Protein AF-A0A345BUV9-F1 (afdb_monomer_lite)

Radius of gyration: 15.55 Å; chains: 1; bounding box: 38×17×38 Å

pLDDT: mean 89.36, std 5.5, range [62.62, 95.44]

Sequence (66 aa):
MILTLLIVMFLINFIPFLIYYNQYKNLKKRNAGDRQYDKLAGRMMKASGLIMPAMLIIVVLVYIQQ

Structure (mmCIF, N/CA/C/O backbone):
data_AF-A0A345BUV9-F1
#
_entry.id   AF-A0A345BUV9-F1
#
loop_
_atom_site.group_PDB
_atom_site.id
_atom_site.type_symbol
_atom_site.label_atom_id
_atom_site.label_alt_id
_atom_site.label_comp_id
_atom_site.label_asym_id
_atom_site.label_entity_id
_atom_site.label_seq_id
_atom_site.pdbx_PDB_ins_code
_atom_site.Cartn_x
_atom_site.Cartn_y
_atom_site.Cartn_z
_atom_site.occupancy
_atom_site.B_iso_or_equiv
_atom_site.auth_seq_id
_atom_site.auth_comp_id
_atom_site.auth_asym_id
_atom_site.auth_atom_id
_atom_site.pdbx_PDB_model_num
ATOM 1 N N . MET A 1 1 ? -13.619 8.189 20.712 1.00 77.06 1 MET A N 1
ATOM 2 C CA . MET A 1 1 ? -13.888 6.918 20.003 1.00 77.06 1 MET A CA 1
ATOM 3 C C . MET A 1 1 ? -13.922 7.108 18.487 1.00 77.06 1 MET A C 1
ATOM 5 O O . MET A 1 1 ? -13.025 6.611 17.825 1.00 77.06 1 MET A O 1
ATOM 9 N N . ILE A 1 2 ? -14.851 7.903 17.937 1.00 80.50 2 ILE A N 1
ATOM 10 C CA . ILE A 1 2 ? -14.934 8.188 16.484 1.00 80.50 2 ILE A CA 1
ATOM 11 C C . ILE A 1 2 ? -13.646 8.811 15.922 1.00 80.50 2 ILE A C 1
ATOM 13 O O . ILE A 1 2 ? -13.125 8.349 14.915 1.00 80.50 2 ILE A O 1
ATOM 17 N N . LEU A 1 3 ? -13.082 9.809 16.609 1.00 83.25 3 LEU A N 1
ATOM 18 C CA . LEU A 1 3 ? -11.820 10.450 16.212 1.00 83.25 3 LEU A CA 1
ATOM 19 C C . LEU A 1 3 ? -10.660 9.445 16.116 1.00 83.25 3 LEU A C 1
ATOM 21 O O . LEU A 1 3 ? -9.904 9.452 15.151 1.00 83.25 3 LEU A O 1
ATOM 25 N N . THR A 1 4 ? -10.562 8.530 17.082 1.00 85.75 4 THR A N 1
ATOM 26 C CA . THR A 1 4 ? -9.558 7.459 17.101 1.00 85.75 4 THR A CA 1
ATOM 27 C C . THR A 1 4 ? -9.732 6.507 15.916 1.00 85.75 4 THR A 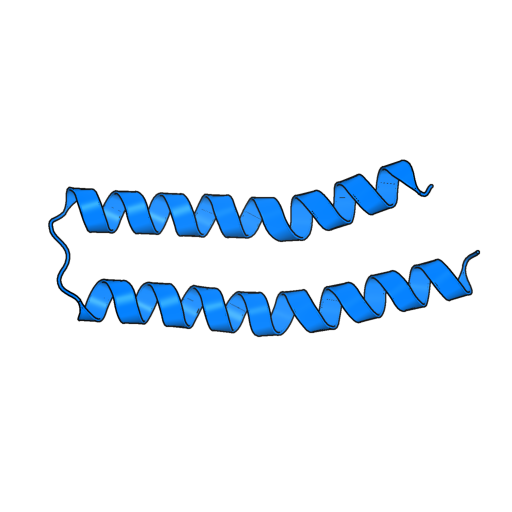C 1
ATOM 29 O O . THR A 1 4 ? -8.751 6.143 15.277 1.00 85.75 4 THR A O 1
ATOM 32 N N . LEU A 1 5 ? -10.973 6.153 15.572 1.00 83.81 5 LEU A N 1
ATOM 33 C CA . LEU A 1 5 ? -11.281 5.295 14.426 1.00 83.81 5 LEU A CA 1
ATOM 34 C C . LEU A 1 5 ? -10.943 5.958 13.094 1.00 83.81 5 LEU A C 1
ATOM 36 O O . LEU A 1 5 ? -10.338 5.321 12.237 1.00 83.81 5 LEU A O 1
ATOM 40 N N . LEU A 1 6 ? -11.253 7.247 12.942 1.00 85.44 6 LEU A N 1
ATOM 41 C CA . LEU A 1 6 ? -10.878 8.016 11.756 1.00 85.44 6 LEU A CA 1
ATOM 42 C C . LEU A 1 6 ? -9.357 8.058 11.574 1.00 85.44 6 LEU A C 1
ATOM 44 O O . LEU A 1 6 ? -8.871 7.872 10.461 1.00 85.44 6 LEU A O 1
ATOM 48 N N . ILE A 1 7 ? -8.601 8.230 12.662 1.00 90.19 7 ILE A N 1
ATOM 49 C CA . ILE A 1 7 ? -7.133 8.191 12.630 1.00 90.19 7 ILE A CA 1
ATOM 50 C C . ILE A 1 7 ? -6.636 6.802 12.210 1.00 90.19 7 ILE A C 1
ATOM 52 O O . ILE A 1 7 ? -5.761 6.703 11.352 1.00 90.19 7 ILE A O 1
ATOM 56 N N . VAL A 1 8 ? -7.202 5.725 12.762 1.00 88.19 8 VAL A N 1
ATOM 57 C CA . VAL A 1 8 ? -6.824 4.348 12.398 1.00 88.19 8 VAL A CA 1
ATOM 58 C C . VAL A 1 8 ? -7.127 4.065 10.924 1.00 88.19 8 VAL A C 1
ATOM 60 O O . VAL A 1 8 ? -6.254 3.588 10.201 1.00 88.19 8 VAL A O 1
ATOM 63 N N . MET A 1 9 ? -8.320 4.426 10.445 1.00 86.19 9 MET A N 1
ATOM 64 C CA . MET A 1 9 ? -8.700 4.286 9.035 1.00 86.19 9 MET A CA 1
ATOM 65 C C . MET A 1 9 ? -7.790 5.107 8.116 1.00 86.19 9 MET A C 1
ATOM 67 O O . MET A 1 9 ? -7.395 4.641 7.044 1.00 86.19 9 MET A O 1
ATOM 71 N N . PHE A 1 10 ? -7.417 6.316 8.536 1.00 89.81 10 PHE A N 1
ATOM 72 C CA . PHE A 1 10 ? -6.476 7.143 7.797 1.00 89.81 10 PHE A CA 1
ATOM 73 C C . PHE A 1 10 ? -5.103 6.471 7.708 1.00 89.81 10 PHE A C 1
ATOM 75 O O . PHE A 1 10 ? -4.578 6.308 6.609 1.00 89.81 10 PHE A O 1
ATOM 82 N N . LEU A 1 11 ? -4.545 6.008 8.830 1.00 91.12 11 LEU A N 1
ATOM 83 C CA . LEU A 1 11 ? -3.229 5.364 8.877 1.00 91.12 11 LEU A CA 1
ATOM 84 C C . LEU A 1 11 ? -3.170 4.084 8.036 1.00 91.12 11 LEU A C 1
ATOM 86 O O . LEU A 1 11 ? -2.194 3.882 7.312 1.00 91.12 11 LEU A O 1
ATOM 90 N N . ILE A 1 12 ? -4.224 3.262 8.069 1.00 89.75 12 ILE A N 1
ATOM 91 C CA . ILE A 1 12 ? -4.317 2.028 7.276 1.00 89.75 12 ILE A CA 1
ATOM 92 C C . ILE A 1 12 ? -4.199 2.310 5.771 1.00 89.75 12 ILE A C 1
ATOM 94 O O . ILE A 1 12 ? -3.605 1.508 5.056 1.00 89.75 12 ILE A O 1
ATOM 98 N N . ASN A 1 13 ? -4.703 3.446 5.283 1.00 87.38 13 ASN A N 1
ATOM 99 C CA . ASN A 1 13 ? -4.538 3.846 3.880 1.00 87.38 13 ASN A CA 1
ATOM 100 C C . ASN A 1 13 ? -3.230 4.602 3.627 1.00 87.38 13 ASN A C 1
ATOM 102 O O . ASN A 1 13 ? -2.571 4.410 2.604 1.00 87.38 13 ASN A O 1
ATOM 106 N N . PHE A 1 14 ? -2.854 5.486 4.548 1.00 91.69 14 PHE A N 1
ATOM 107 C CA . PHE A 1 14 ? -1.765 6.432 4.350 1.00 91.69 14 PHE 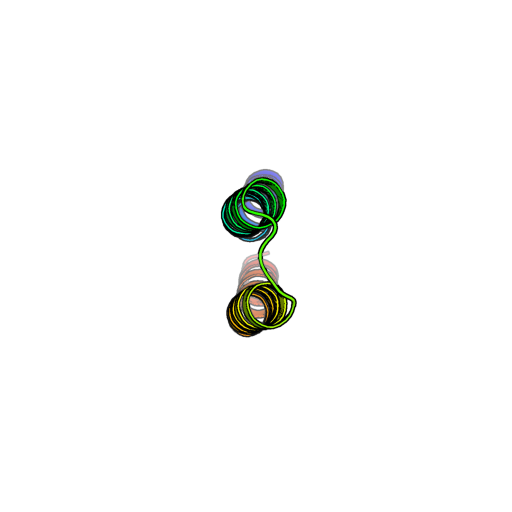A CA 1
ATOM 108 C C . PHE A 1 14 ? -0.389 5.760 4.398 1.00 91.69 14 PHE A C 1
ATOM 110 O O . PHE A 1 14 ? 0.481 6.074 3.587 1.00 91.69 14 PHE A O 1
ATOM 117 N N . ILE A 1 15 ? -0.194 4.782 5.288 1.00 91.44 15 ILE A N 1
ATOM 118 C CA . ILE A 1 15 ? 1.058 4.018 5.390 1.00 91.44 15 ILE A CA 1
ATOM 119 C C . ILE A 1 15 ? 1.387 3.280 4.078 1.00 91.44 15 ILE A C 1
ATOM 121 O O . ILE A 1 15 ? 2.467 3.515 3.524 1.00 91.44 15 ILE A O 1
ATOM 125 N N . PRO A 1 16 ? 0.507 2.419 3.526 1.00 90.19 16 PRO A N 1
ATOM 126 C CA . PRO A 1 16 ? 0.792 1.739 2.267 1.00 90.19 16 PRO A CA 1
ATOM 127 C C . PRO A 1 16 ? 0.941 2.732 1.116 1.00 90.19 16 PRO A C 1
ATOM 129 O O . PRO A 1 16 ? 1.839 2.557 0.293 1.00 90.19 16 PRO A O 1
ATOM 132 N N . PHE A 1 17 ? 0.148 3.810 1.089 1.00 90.88 17 PHE A N 1
ATOM 133 C CA . PHE A 1 17 ? 0.316 4.879 0.106 1.00 90.88 17 PHE A CA 1
ATOM 134 C C . PHE A 1 17 ? 1.741 5.448 0.116 1.00 90.88 17 PHE A C 1
ATOM 136 O O . PHE A 1 17 ? 2.374 5.500 -0.937 1.00 90.88 17 PHE A O 1
ATOM 143 N N . LEU A 1 18 ? 2.291 5.802 1.282 1.00 94.19 18 LEU A N 1
ATOM 144 C CA . LEU A 1 18 ? 3.659 6.318 1.390 1.00 94.19 18 LEU A CA 1
ATOM 145 C C . LEU A 1 18 ? 4.711 5.308 0.915 1.00 94.19 18 LEU A C 1
ATOM 147 O O . LEU A 1 18 ? 5.635 5.676 0.185 1.00 94.19 18 LEU A O 1
ATOM 151 N N . ILE A 1 19 ? 4.564 4.034 1.291 1.00 93.62 19 ILE A N 1
ATOM 152 C CA . ILE A 1 19 ? 5.478 2.961 0.874 1.00 93.62 19 ILE A CA 1
ATOM 153 C C . ILE A 1 19 ? 5.495 2.846 -0.653 1.00 93.62 19 ILE A C 1
ATOM 155 O O . ILE A 1 19 ? 6.559 2.830 -1.281 1.00 93.62 19 ILE A O 1
ATOM 159 N N . TYR A 1 20 ? 4.315 2.781 -1.261 1.00 93.88 20 TYR A N 1
ATOM 160 C CA . TYR A 1 20 ? 4.169 2.599 -2.696 1.00 93.88 20 TYR A CA 1
ATOM 161 C C . TYR A 1 20 ? 4.539 3.851 -3.494 1.00 93.88 20 TYR A C 1
ATOM 163 O O . TYR A 1 20 ? 5.168 3.743 -4.547 1.00 93.88 20 TYR A O 1
ATOM 171 N N . TYR A 1 21 ? 4.249 5.037 -2.963 1.00 93.19 21 TYR A N 1
ATOM 172 C CA . TYR A 1 21 ? 4.689 6.308 -3.524 1.00 93.19 21 TYR A CA 1
ATOM 173 C C . TYR A 1 21 ? 6.218 6.422 -3.550 1.00 93.19 21 TYR A C 1
ATOM 175 O O . TYR A 1 21 ? 6.797 6.837 -4.556 1.00 93.19 21 TYR A O 1
ATOM 183 N N . ASN A 1 22 ? 6.898 6.000 -2.478 1.00 95.06 22 ASN A N 1
ATOM 184 C CA . ASN A 1 22 ? 8.358 5.996 -2.444 1.00 95.06 22 ASN A CA 1
ATOM 185 C C . ASN A 1 22 ? 8.943 5.013 -3.475 1.00 95.06 22 ASN A C 1
ATOM 187 O O . ASN A 1 22 ? 9.883 5.346 -4.198 1.00 95.06 22 ASN A O 1
ATOM 191 N N . GLN A 1 23 ? 8.344 3.825 -3.615 1.00 94.00 23 GLN A N 1
ATOM 192 C CA . GLN A 1 23 ? 8.730 2.872 -4.662 1.00 94.00 23 GLN A CA 1
ATOM 193 C C . GLN A 1 23 ? 8.516 3.446 -6.069 1.00 94.00 23 GLN A C 1
ATOM 195 O O . GLN A 1 23 ? 9.413 3.344 -6.903 1.00 94.00 23 GLN A O 1
ATOM 200 N N . TYR A 1 24 ? 7.390 4.116 -6.319 1.00 94.06 24 TYR A N 1
ATOM 201 C CA . TYR A 1 24 ? 7.117 4.787 -7.590 1.00 94.06 24 TYR A CA 1
ATOM 202 C C . TYR A 1 24 ? 8.154 5.874 -7.901 1.00 94.06 24 TYR A C 1
ATOM 204 O O . TYR A 1 24 ? 8.703 5.920 -9.004 1.00 94.06 24 TYR A O 1
ATOM 212 N N . LYS A 1 25 ? 8.487 6.718 -6.914 1.00 95.38 25 LYS A N 1
ATOM 213 C CA . LYS A 1 25 ? 9.548 7.728 -7.042 1.00 9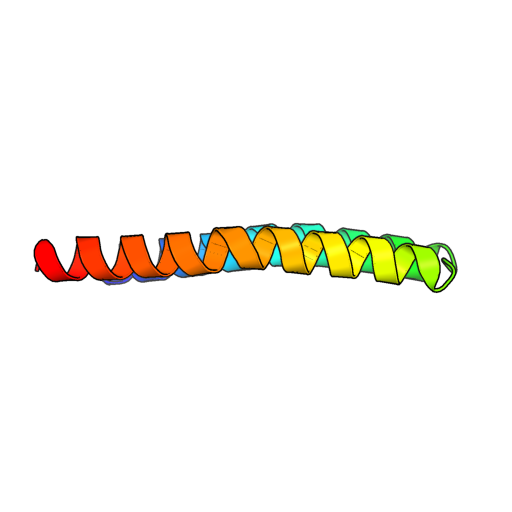5.38 25 LYS A CA 1
ATOM 214 C C . LYS A 1 25 ? 10.895 7.103 -7.394 1.00 95.38 25 LYS A C 1
ATOM 216 O O . LYS A 1 25 ? 11.606 7.644 -8.238 1.00 95.38 25 LYS A O 1
ATOM 221 N N . ASN A 1 26 ? 11.240 5.975 -6.780 1.00 94.88 26 ASN A N 1
ATOM 222 C CA . ASN A 1 26 ? 12.488 5.272 -7.067 1.00 94.88 26 ASN A CA 1
ATOM 223 C C . ASN A 1 26 ? 12.515 4.684 -8.483 1.00 94.88 26 ASN A C 1
ATOM 225 O O . ASN A 1 26 ? 13.545 4.785 -9.145 1.00 94.88 26 ASN A O 1
ATOM 229 N N . LEU A 1 27 ? 11.397 4.136 -8.969 1.00 94.31 27 LEU A N 1
ATOM 230 C CA . LEU A 1 27 ? 11.275 3.676 -10.357 1.00 94.31 27 LEU A CA 1
ATOM 231 C C . LEU A 1 27 ? 11.424 4.840 -11.345 1.00 94.31 27 LEU A C 1
ATOM 233 O O . LEU A 1 27 ? 12.209 4.747 -12.286 1.0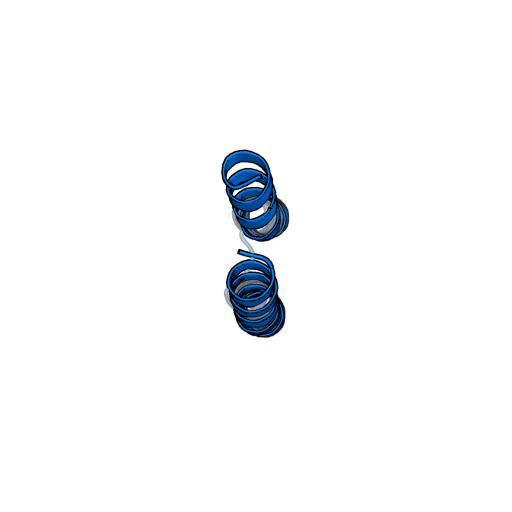0 94.31 27 LEU A O 1
ATOM 237 N N . LYS A 1 28 ? 10.771 5.975 -11.062 1.00 92.69 28 LYS A N 1
ATOM 238 C CA . LYS A 1 28 ? 10.874 7.190 -11.884 1.00 92.69 28 LYS A CA 1
ATOM 239 C C . LYS A 1 28 ? 12.303 7.724 -11.950 1.00 92.69 28 LYS A C 1
ATOM 241 O O . LYS A 1 28 ? 12.772 8.077 -13.022 1.00 92.69 28 LYS A O 1
ATOM 246 N N . LYS A 1 29 ? 13.021 7.744 -10.823 1.00 94.25 29 LYS A N 1
ATOM 247 C CA . LYS A 1 29 ? 14.431 8.171 -10.777 1.00 94.25 29 LYS A CA 1
ATOM 248 C C . LYS A 1 29 ? 15.366 7.265 -11.580 1.00 94.25 29 LYS A C 1
ATOM 250 O O . LYS A 1 29 ? 16.418 7.722 -12.004 1.00 94.25 29 LYS A O 1
ATOM 255 N N . ARG A 1 30 ? 15.017 5.989 -11.747 1.00 93.94 30 ARG A N 1
ATOM 256 C CA . ARG A 1 30 ? 15.848 4.991 -12.434 1.00 93.94 30 ARG A CA 1
ATOM 257 C C . ARG A 1 30 ? 15.488 4.810 -13.911 1.00 93.94 30 ARG A C 1
ATOM 259 O O . ARG A 1 30 ? 16.039 3.904 -14.522 1.00 93.94 30 ARG A O 1
ATOM 266 N N . ASN A 1 31 ? 14.576 5.621 -14.464 1.00 91.06 31 ASN A N 1
ATOM 267 C CA . ASN A 1 31 ? 13.998 5.410 -15.800 1.00 91.06 31 ASN A CA 1
ATOM 268 C C . ASN A 1 31 ? 13.569 3.947 -16.003 1.00 91.06 31 ASN A C 1
ATOM 270 O O . ASN A 1 31 ? 13.886 3.309 -17.005 1.00 91.06 31 ASN A O 1
ATOM 274 N N . ALA A 1 32 ? 12.908 3.396 -14.983 1.00 88.81 32 ALA A N 1
ATOM 275 C CA . ALA A 1 32 ? 12.396 2.039 -14.996 1.00 88.81 32 ALA A CA 1
ATOM 276 C C . ALA A 1 32 ? 11.468 1.809 -16.197 1.00 88.81 32 ALA A C 1
ATOM 278 O O . ALA A 1 32 ? 10.656 2.669 -16.524 1.00 88.81 32 ALA A O 1
ATOM 279 N N . GLY A 1 33 ? 11.558 0.636 -16.824 1.00 92.06 33 GLY A N 1
ATOM 280 C CA . GLY A 1 33 ? 10.634 0.254 -17.893 1.00 92.06 33 GLY A CA 1
ATOM 281 C C . GLY A 1 33 ? 9.252 -0.149 -17.370 1.00 92.06 33 GLY A C 1
ATOM 282 O O . GLY A 1 33 ? 9.099 -0.514 -16.199 1.00 92.06 33 GLY A O 1
ATOM 283 N N . ASP A 1 34 ? 8.271 -0.169 -18.269 1.00 90.69 34 ASP A N 1
ATOM 284 C CA . ASP A 1 34 ? 6.845 -0.384 -17.976 1.00 90.69 34 ASP A CA 1
ATOM 285 C C . ASP A 1 34 ? 6.567 -1.628 -17.119 1.00 90.69 34 ASP A C 1
ATOM 287 O O . ASP A 1 34 ? 5.833 -1.558 -16.136 1.00 90.69 34 ASP A O 1
ATOM 291 N N . ARG A 1 35 ? 7.275 -2.742 -17.362 1.00 93.12 35 ARG A N 1
ATOM 292 C CA . ARG A 1 35 ? 7.135 -3.975 -16.558 1.00 93.12 35 ARG A CA 1
ATOM 293 C C . ARG A 1 35 ? 7.364 -3.766 -15.055 1.00 93.12 35 ARG A C 1
ATOM 295 O O . ARG A 1 35 ? 6.813 -4.496 -14.229 1.00 93.12 35 ARG A O 1
ATOM 302 N N . GLN A 1 36 ? 8.225 -2.823 -14.670 1.00 92.75 36 GLN A N 1
ATOM 303 C CA . GLN A 1 36 ? 8.507 -2.543 -13.259 1.00 92.75 36 GLN A CA 1
ATOM 304 C C . GLN A 1 36 ? 7.372 -1.740 -12.617 1.00 92.75 36 GLN A C 1
ATOM 306 O O . GLN A 1 36 ? 7.059 -1.962 -11.443 1.00 92.75 36 GLN A O 1
ATOM 311 N N . TYR A 1 37 ? 6.733 -0.861 -13.392 1.00 92.81 3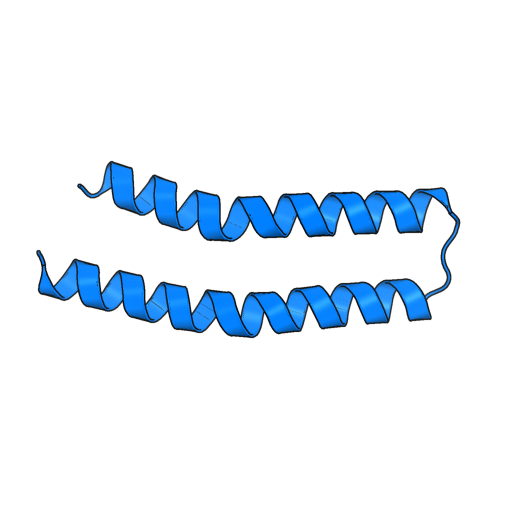7 TYR A N 1
ATOM 312 C CA . TYR A 1 37 ? 5.522 -0.160 -12.986 1.00 92.81 37 TYR A CA 1
ATOM 313 C C . TYR A 1 37 ? 4.339 -1.118 -12.868 1.00 92.81 37 TYR A C 1
ATOM 315 O O . TYR A 1 37 ? 3.668 -1.085 -11.839 1.00 92.81 37 TYR A O 1
ATOM 323 N N . ASP A 1 38 ? 4.164 -2.055 -13.802 1.00 95.00 38 ASP A N 1
ATOM 324 C CA . ASP A 1 38 ? 3.121 -3.087 -13.716 1.00 95.00 38 ASP A CA 1
ATOM 325 C C . ASP A 1 38 ? 3.284 -3.952 -12.464 1.00 95.00 38 ASP A C 1
ATOM 327 O O . ASP A 1 38 ? 2.329 -4.218 -11.733 1.00 95.00 38 ASP A O 1
ATOM 331 N N . LYS A 1 39 ? 4.523 -4.340 -12.138 1.00 95.44 39 LYS A N 1
ATOM 332 C CA . LYS A 1 39 ? 4.814 -5.093 -10.910 1.00 95.44 39 LYS A CA 1
ATOM 333 C C . LYS A 1 39 ? 4.549 -4.269 -9.646 1.00 95.44 39 LYS A C 1
ATOM 335 O O . LYS A 1 39 ? 4.215 -4.829 -8.598 1.00 95.44 39 LYS A O 1
ATOM 340 N N . LEU A 1 40 ? 4.736 -2.950 -9.692 1.00 94.56 40 LEU A N 1
ATOM 341 C CA . LEU A 1 40 ? 4.389 -2.062 -8.584 1.00 94.56 40 LEU A CA 1
ATOM 342 C C . LEU A 1 40 ? 2.867 -1.920 -8.451 1.00 94.56 40 LEU A C 1
ATOM 344 O O . LEU A 1 40 ? 2.354 -2.097 -7.348 1.00 94.56 40 LEU A O 1
ATOM 348 N N . ALA A 1 41 ? 2.163 -1.694 -9.559 1.00 92.12 41 ALA A N 1
ATOM 349 C CA . ALA A 1 41 ? 0.709 -1.605 -9.618 1.00 92.12 41 ALA A CA 1
ATOM 350 C C . ALA A 1 41 ? 0.047 -2.905 -9.138 1.00 92.12 41 ALA A C 1
ATOM 352 O O . ALA A 1 41 ? -0.831 -2.867 -8.282 1.00 92.12 41 ALA A O 1
ATOM 353 N N . GLY A 1 42 ? 0.542 -4.068 -9.568 1.00 94.50 42 GLY A N 1
ATOM 354 C CA . GLY A 1 42 ? 0.053 -5.365 -9.098 1.00 94.50 42 GLY A CA 1
ATOM 355 C C . GLY A 1 42 ? 0.233 -5.564 -7.588 1.00 94.50 42 GLY A C 1
ATOM 356 O O . GLY A 1 42 ? -0.648 -6.105 -6.919 1.00 94.50 42 GLY A O 1
ATOM 357 N N . ARG A 1 43 ? 1.340 -5.076 -7.008 1.00 93.19 43 ARG A N 1
ATOM 358 C CA . ARG A 1 43 ? 1.541 -5.100 -5.548 1.00 93.19 43 ARG A CA 1
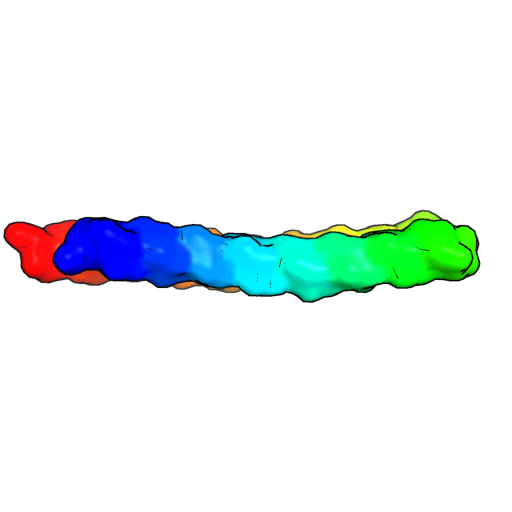ATOM 359 C C . ARG A 1 43 ? 0.608 -4.132 -4.820 1.00 93.19 43 ARG A C 1
ATOM 361 O O . ARG A 1 43 ? 0.043 -4.524 -3.801 1.00 93.19 43 ARG A O 1
ATOM 368 N N . MET A 1 44 ? 0.400 -2.926 -5.357 1.00 92.44 44 MET A N 1
ATOM 369 C CA . MET A 1 44 ? -0.586 -1.972 -4.834 1.00 92.44 44 MET A CA 1
ATOM 370 C C . MET A 1 44 ? -1.988 -2.591 -4.836 1.00 92.44 44 MET A C 1
ATOM 372 O O . MET A 1 44 ? -2.623 -2.632 -3.789 1.00 92.44 44 MET A O 1
ATOM 376 N N . MET A 1 45 ? -2.432 -3.158 -5.963 1.00 91.69 45 MET A N 1
ATOM 377 C CA . MET A 1 45 ? -3.742 -3.806 -6.086 1.00 91.69 45 MET A CA 1
ATOM 378 C C . MET A 1 45 ? -3.905 -4.969 -5.107 1.00 91.69 45 MET A C 1
ATOM 380 O O . MET A 1 45 ? -4.939 -5.073 -4.455 1.00 91.69 45 MET A O 1
ATOM 384 N N . LYS A 1 46 ? -2.881 -5.818 -4.947 1.00 92.00 46 LYS A N 1
ATOM 385 C CA . LYS A 1 46 ? -2.923 -6.922 -3.979 1.00 92.00 46 LYS A CA 1
ATOM 386 C C . LYS A 1 46 ? -3.048 -6.418 -2.539 1.00 92.00 46 LYS A C 1
ATOM 388 O O . LYS A 1 46 ? -3.805 -6.989 -1.761 1.00 92.00 46 LYS A O 1
ATOM 393 N N . ALA A 1 47 ? -2.328 -5.354 -2.182 1.00 89.62 47 ALA A N 1
ATOM 394 C CA . ALA A 1 47 ? -2.452 -4.744 -0.862 1.00 89.62 47 ALA A CA 1
ATOM 395 C C . ALA A 1 47 ? -3.830 -4.100 -0.662 1.00 89.62 47 ALA A C 1
ATOM 397 O O . ALA A 1 47 ? -4.459 -4.339 0.364 1.00 89.62 47 ALA A O 1
ATOM 398 N N . SER A 1 48 ? -4.343 -3.366 -1.652 1.00 87.50 48 SER A N 1
ATOM 399 C CA . SER A 1 48 ? -5.702 -2.815 -1.619 1.00 87.50 48 SER A CA 1
ATOM 400 C C . SER A 1 48 ? -6.761 -3.910 -1.482 1.00 87.50 48 SER A C 1
ATOM 402 O O . SER A 1 48 ? -7.689 -3.750 -0.697 1.00 87.50 48 SER A O 1
ATOM 404 N N . GLY A 1 49 ? -6.587 -5.052 -2.153 1.00 90.06 49 GLY A N 1
ATOM 405 C CA . GLY A 1 49 ? -7.473 -6.212 -2.036 1.00 90.06 49 GLY A CA 1
ATOM 406 C C . GLY A 1 49 ? -7.517 -6.840 -0.637 1.00 90.06 49 GLY A C 1
ATOM 407 O O . GLY A 1 49 ? -8.488 -7.516 -0.322 1.00 90.06 49 GLY A O 1
ATOM 408 N N . LEU A 1 50 ? -6.515 -6.595 0.216 1.00 89.06 50 LEU A N 1
ATOM 409 C CA . LEU A 1 50 ? -6.518 -6.990 1.632 1.00 89.06 50 LEU A CA 1
ATOM 410 C C . LEU A 1 50 ? -7.030 -5.870 2.548 1.00 89.06 50 LEU A C 1
ATOM 412 O O . LEU A 1 50 ? -7.756 -6.128 3.504 1.00 89.06 50 LEU A O 1
ATOM 416 N N . ILE A 1 51 ? -6.670 -4.621 2.250 1.00 88.25 51 ILE A N 1
ATOM 417 C CA . ILE A 1 51 ? -7.061 -3.450 3.045 1.00 88.25 51 ILE A CA 1
ATOM 418 C C . ILE A 1 51 ? -8.572 -3.205 2.956 1.00 88.25 51 ILE A C 1
ATOM 420 O O . ILE A 1 51 ? -9.204 -2.903 3.963 1.00 88.25 51 ILE A O 1
ATOM 424 N N . MET A 1 52 ? -9.162 -3.357 1.770 1.00 86.56 52 MET A N 1
ATOM 425 C CA . MET A 1 52 ? -10.583 -3.100 1.530 1.00 86.56 52 MET A CA 1
ATOM 426 C C . MET A 1 52 ? -11.518 -4.013 2.352 1.00 86.56 52 MET A C 1
ATOM 428 O O . MET A 1 52 ? -12.391 -3.479 3.039 1.00 86.56 52 MET A O 1
ATOM 432 N N . PRO A 1 53 ? -11.340 -5.351 2.386 1.00 90.44 53 PRO A N 1
ATOM 433 C CA . PRO A 1 53 ? -12.139 -6.204 3.266 1.00 90.44 53 PRO A CA 1
ATOM 434 C C . PRO A 1 53 ? -11.843 -5.960 4.752 1.00 90.44 53 PRO A C 1
ATOM 436 O O . PRO A 1 53 ? -12.771 -5.963 5.557 1.00 90.44 53 PRO A O 1
ATOM 439 N N . ALA A 1 54 ? -10.590 -5.678 5.130 1.00 86.75 54 ALA A N 1
ATOM 440 C CA . ALA A 1 54 ? -10.255 -5.339 6.515 1.00 86.75 54 ALA A CA 1
ATOM 441 C C . ALA A 1 54 ? -10.979 -4.064 6.990 1.00 86.75 54 ALA A C 1
ATOM 443 O O . ALA A 1 54 ? -11.494 -4.023 8.105 1.00 86.75 54 ALA A O 1
ATOM 444 N N . MET A 1 55 ? -11.083 -3.050 6.128 1.00 87.06 55 MET A N 1
ATOM 445 C CA . MET A 1 55 ? -11.830 -1.820 6.401 1.00 87.06 55 MET A CA 1
ATOM 446 C C . MET A 1 55 ? -13.317 -2.075 6.630 1.00 87.06 55 MET A C 1
ATOM 448 O O . MET A 1 55 ? -13.881 -1.539 7.580 1.00 87.06 55 MET A O 1
ATOM 452 N N . LEU A 1 56 ? -13.944 -2.914 5.801 1.00 89.44 56 LEU A N 1
ATOM 453 C CA . LEU A 1 56 ? -15.344 -3.303 5.983 1.00 89.44 56 LEU A CA 1
ATOM 454 C C . LEU A 1 56 ? -15.569 -3.981 7.337 1.00 89.44 56 LEU A C 1
ATOM 456 O O . LEU A 1 56 ? -16.503 -3.622 8.047 1.00 89.44 56 LEU A O 1
ATOM 460 N N . ILE A 1 57 ? -14.685 -4.904 7.727 1.00 89.81 57 ILE A N 1
ATOM 461 C CA . ILE A 1 57 ? -14.765 -5.579 9.030 1.00 89.81 57 ILE A CA 1
ATOM 462 C C . ILE A 1 57 ? -14.660 -4.563 10.172 1.00 89.81 57 ILE A C 1
ATOM 464 O O . ILE A 1 57 ? -15.455 -4.614 11.106 1.00 89.81 57 ILE A O 1
ATOM 468 N N . ILE A 1 58 ? -13.721 -3.615 10.089 1.00 86.12 58 ILE A N 1
ATOM 469 C CA . ILE A 1 58 ? -13.559 -2.569 11.107 1.00 86.12 58 ILE A CA 1
ATOM 470 C C . ILE A 1 58 ? -14.833 -1.726 11.224 1.00 86.12 58 ILE A C 1
ATOM 472 O O . ILE A 1 58 ? -15.303 -1.508 12.335 1.00 86.12 58 ILE A O 1
ATOM 476 N N . VAL A 1 59 ? -15.425 -1.295 10.105 1.00 85.69 59 VAL A N 1
ATOM 477 C CA . VAL A 1 59 ? -16.682 -0.523 10.118 1.00 85.69 59 VAL A CA 1
ATOM 478 C C . VAL A 1 59 ? -17.815 -1.317 10.770 1.00 85.69 59 VAL A C 1
ATOM 480 O O . VAL A 1 59 ? -18.538 -0.767 11.597 1.00 85.69 59 VAL A O 1
ATOM 483 N N . VAL A 1 60 ? -17.951 -2.607 10.450 1.00 87.38 60 VAL A N 1
ATOM 484 C CA . VAL A 1 60 ? -18.982 -3.475 11.040 1.00 87.38 60 VAL A CA 1
ATOM 485 C C . VAL A 1 60 ? -18.774 -3.645 12.546 1.00 87.38 60 VAL A C 1
ATOM 487 O O . VAL A 1 60 ? -19.724 -3.505 13.310 1.00 87.38 60 VAL A O 1
ATOM 490 N N . LEU A 1 61 ? -17.542 -3.897 12.994 1.00 86.19 61 LEU A N 1
ATOM 491 C CA . LEU A 1 61 ? -17.231 -4.031 14.421 1.00 86.19 61 LEU A CA 1
ATOM 492 C C . LEU A 1 61 ? -17.517 -2.741 15.192 1.00 86.19 61 LEU A C 1
ATOM 494 O O . LEU A 1 61 ? -18.060 -2.794 16.291 1.00 86.19 61 LEU A O 1
ATOM 498 N N . VAL A 1 62 ? -17.188 -1.590 14.605 1.00 82.69 62 VAL A N 1
ATOM 499 C CA . VAL A 1 62 ? -17.501 -0.277 15.178 1.00 82.69 62 VAL A CA 1
ATOM 500 C C . VAL A 1 62 ? -19.003 -0.071 15.287 1.00 82.69 62 VAL A C 1
ATOM 502 O O . VAL A 1 62 ? -19.462 0.400 16.320 1.00 82.69 62 VAL A O 1
ATOM 505 N N . TYR A 1 63 ? -19.755 -0.421 14.242 1.00 84.12 63 TYR A N 1
ATOM 506 C CA . TYR A 1 63 ? -21.207 -0.279 14.230 1.00 84.12 63 TYR A CA 1
ATOM 507 C C . TYR A 1 63 ? -21.875 -1.124 15.319 1.00 84.12 63 TYR A C 1
ATOM 509 O O . TYR A 1 63 ? -22.787 -0.648 15.973 1.00 84.12 63 TYR A O 1
ATOM 517 N N . ILE A 1 64 ? -21.395 -2.350 15.551 1.00 87.25 64 ILE A N 1
ATOM 518 C CA . ILE A 1 64 ? -21.927 -3.240 16.598 1.00 87.25 64 ILE A CA 1
ATOM 519 C C . ILE A 1 64 ? -21.564 -2.749 18.014 1.00 87.25 64 ILE A C 1
ATOM 521 O O . ILE A 1 64 ? -22.257 -3.071 18.975 1.00 87.25 64 ILE A O 1
ATOM 525 N N . GLN A 1 65 ? -20.461 -2.009 18.163 1.00 73.12 65 GLN A N 1
ATOM 526 C CA . GLN A 1 65 ? -20.006 -1.465 19.449 1.00 73.12 65 GLN A CA 1
ATOM 527 C C . GLN A 1 65 ? -20.595 -0.087 19.796 1.00 73.12 65 GLN A C 1
ATOM 529 O O . GLN A 1 65 ? -20.348 0.400 20.902 1.00 73.12 65 GLN A O 1
ATOM 534 N N . GLN A 1 66 ? -21.311 0.552 18.866 1.00 62.62 66 GLN A N 1
ATOM 535 C CA . GLN A 1 66 ? -22.082 1.778 19.101 1.00 62.62 66 GLN A CA 1
ATOM 536 C C . GLN A 1 66 ? -23.526 1.453 19.468 1.00 62.62 66 GLN A C 1
ATOM 538 O O . GLN A 1 66 ? -24.071 2.225 20.287 1.00 62.62 66 GLN A O 1
#

Secondary structure (DSSP, 8-state):
-HHHHHHHHHHHHHHHHHHHHHHHHHHHHTT--HHHHHHHHHHHHHHHHHHHHHHHHHHHHHHHH-

Foldseek 3Di:
DVVVLVVVLCCLVVVVVVVLVVLVVVCVVVVHDPVSVVVSVVVVVVSCVVSVVVNVVSVVVVVVVD

Organism: NCBI:txid2099786